Protein AF-A0A3N5ESP2-F1 (afdb_monomer_lite)

Sequence (82 aa):
APRALVTIVSPGEATRTAEELRRGGKRVVLLGDQEVAARELYASLRRADESGAEVIVVPLPDETGLGLAVADRLRKAAGKRA

Foldseek 3Di:
DAPAQEDEDALVCQVVVQVVVVVVVFQEAEDHDPCCDLVNVVVVSVVCSVVVGNYYYYHQHDCPDPSVVSNVVSCVVNPPDD

Secondary structure (DSSP, 8-state):
--SSEEEEE-HHHHHHHHHHHHHTT--EEEPPSS---HHHHHHHHHHHHHTT-SEEEEEPPPSSTHHHHHHHHHHHHHT---

Structure (mmCIF, N/CA/C/O backbone):
data_AF-A0A3N5ESP2-F1
#
_entry.id   AF-A0A3N5ESP2-F1
#
loop_
_atom_site.group_PDB
_atom_site.id
_atom_site.type_symbol
_atom_site.label_atom_id
_atom_site.label_alt_id
_atom_site.label_comp_id
_atom_site.label_asym_id
_atom_site.label_entity_id
_atom_site.label_seq_id
_atom_site.pdbx_PDB_ins_code
_atom_site.Cartn_x
_atom_site.Cartn_y
_atom_site.Cartn_z
_atom_site.occupancy
_atom_site.B_iso_or_equiv
_atom_site.auth_seq_id
_atom_site.auth_comp_id
_atom_site.auth_asym_id
_atom_site.auth_atom_id
_atom_site.pdbx_PDB_model_num
ATOM 1 N N . ALA A 1 1 ? -14.897 3.273 -7.642 1.00 57.88 1 ALA A N 1
ATOM 2 C CA . ALA A 1 1 ? -13.697 3.814 -6.973 1.00 57.88 1 ALA A CA 1
ATOM 3 C C . ALA A 1 1 ? -13.443 2.952 -5.745 1.00 57.88 1 ALA A C 1
ATOM 5 O O . ALA A 1 1 ? -14.437 2.431 -5.237 1.00 57.88 1 ALA A O 1
ATOM 6 N N . PRO A 1 2 ? -12.184 2.739 -5.336 1.00 62.88 2 PRO A N 1
ATOM 7 C CA . PRO A 1 2 ? -11.898 1.954 -4.144 1.00 62.88 2 PRO A CA 1
ATOM 8 C C . PRO A 1 2 ? -12.625 2.517 -2.922 1.00 62.88 2 PRO A C 1
ATOM 10 O O . PRO A 1 2 ? -12.846 3.728 -2.842 1.00 62.88 2 PRO A O 1
ATOM 13 N N . ARG A 1 3 ? -13.069 1.631 -2.025 1.00 75.75 3 ARG A N 1
ATOM 14 C CA . ARG A 1 3 ? -13.707 2.024 -0.756 1.00 75.75 3 ARG A CA 1
ATOM 15 C C . ARG A 1 3 ? -12.649 2.359 0.289 1.00 75.75 3 ARG A C 1
ATOM 17 O O . ARG A 1 3 ? -12.882 3.221 1.132 1.00 75.75 3 ARG A O 1
ATOM 24 N N . ALA A 1 4 ? -11.500 1.696 0.212 1.00 79.00 4 ALA A N 1
ATOM 25 C CA . ALA A 1 4 ? -10.348 1.983 1.040 1.00 79.00 4 ALA A CA 1
ATOM 26 C C . ALA A 1 4 ? -9.682 3.311 0.648 1.00 79.00 4 ALA A C 1
ATOM 28 O O . ALA A 1 4 ? -9.670 3.718 -0.518 1.00 79.00 4 ALA A O 1
ATOM 29 N N . LEU A 1 5 ? -9.050 3.959 1.626 1.00 83.19 5 LEU A N 1
ATOM 30 C CA . LEU A 1 5 ? -8.131 5.060 1.368 1.00 83.19 5 LEU A CA 1
ATOM 31 C C . LEU A 1 5 ? -6.904 4.541 0.627 1.00 83.19 5 LEU A C 1
ATOM 33 O O . LEU A 1 5 ? -6.153 3.752 1.183 1.00 83.19 5 LEU A O 1
ATOM 37 N N . VAL A 1 6 ? -6.635 5.049 -0.567 1.00 83.12 6 VAL A N 1
ATOM 38 C CA . VAL A 1 6 ? -5.362 4.794 -1.245 1.00 83.12 6 VAL A CA 1
ATOM 39 C C . VAL A 1 6 ? -4.347 5.872 -0.863 1.00 83.12 6 VAL A C 1
ATOM 41 O O . VAL A 1 6 ? -4.580 7.051 -1.114 1.00 83.12 6 VAL A O 1
ATOM 44 N N . THR A 1 7 ? -3.223 5.471 -0.273 1.00 82.44 7 THR A N 1
ATOM 45 C CA . THR A 1 7 ? -2.081 6.343 0.037 1.00 82.44 7 THR A CA 1
ATOM 46 C C . THR A 1 7 ? -0.893 5.912 -0.814 1.00 82.44 7 THR A C 1
ATOM 48 O O . THR A 1 7 ? -0.525 4.739 -0.818 1.00 82.44 7 THR A O 1
ATOM 51 N N . ILE A 1 8 ? -0.302 6.867 -1.532 1.00 81.81 8 ILE A N 1
ATOM 52 C CA . ILE A 1 8 ? 0.893 6.648 -2.350 1.00 81.81 8 ILE A CA 1
ATOM 53 C C . ILE A 1 8 ? 2.098 7.164 -1.568 1.00 81.81 8 ILE A C 1
ATOM 55 O O . ILE A 1 8 ? 2.051 8.285 -1.063 1.00 81.81 8 ILE A O 1
ATOM 59 N N . VAL A 1 9 ? 3.150 6.359 -1.462 1.00 84.56 9 VAL A N 1
ATOM 60 C CA . VAL A 1 9 ? 4.378 6.676 -0.710 1.00 84.56 9 VAL A CA 1
ATOM 61 C C . VAL A 1 9 ? 5.611 6.225 -1.479 1.00 84.56 9 VAL A C 1
ATOM 63 O O . VAL A 1 9 ? 5.501 5.452 -2.425 1.00 84.56 9 VAL A O 1
ATOM 66 N N . SER A 1 10 ? 6.793 6.693 -1.092 1.00 82.06 10 SER A N 1
ATOM 67 C CA . SER A 1 10 ? 8.049 6.227 -1.686 1.00 82.06 10 SER A CA 1
ATOM 68 C C . SER A 1 10 ? 8.258 4.727 -1.402 1.00 82.06 10 SER A C 1
ATOM 70 O O . SER A 1 10 ? 7.886 4.277 -0.313 1.00 82.06 10 SER A O 1
ATOM 72 N N . PRO A 1 11 ? 8.888 3.941 -2.300 1.00 79.19 11 PRO A N 1
ATOM 73 C CA . PRO A 1 11 ? 9.152 2.514 -2.068 1.00 79.19 11 PRO A CA 1
ATOM 74 C C . PRO A 1 11 ? 9.817 2.211 -0.716 1.00 79.19 11 PRO A C 1
ATOM 76 O O . PRO A 1 11 ? 9.342 1.363 0.037 1.00 79.19 11 PRO A O 1
ATOM 79 N N . GLY A 1 12 ? 10.833 2.996 -0.336 1.00 82.38 12 GLY A N 1
ATOM 80 C CA . GLY A 1 12 ? 11.520 2.859 0.955 1.00 82.38 12 GLY A CA 1
ATOM 81 C C . GLY A 1 12 ? 10.675 3.214 2.188 1.00 82.38 12 GLY A C 1
ATOM 82 O O . GLY A 1 12 ? 11.032 2.848 3.305 1.00 82.38 12 GLY A O 1
ATOM 83 N N . GLU A 1 13 ? 9.547 3.902 2.011 1.00 86.38 13 GLU A N 1
ATOM 84 C CA . GLU A 1 13 ? 8.650 4.316 3.098 1.00 86.38 13 GLU A CA 1
ATOM 85 C C . GLU A 1 13 ? 7.414 3.415 3.216 1.00 86.38 13 GLU A C 1
ATOM 87 O O . GLU A 1 13 ? 6.760 3.399 4.258 1.00 86.38 13 GLU A O 1
ATOM 92 N N . ALA A 1 14 ? 7.106 2.621 2.185 1.00 86.56 14 ALA A N 1
ATOM 93 C CA . ALA A 1 14 ? 5.849 1.887 2.077 1.00 86.56 14 ALA A CA 1
ATOM 94 C C . ALA A 1 14 ? 5.606 0.909 3.231 1.00 86.56 14 ALA A C 1
ATOM 96 O O . ALA A 1 14 ? 4.529 0.908 3.837 1.00 86.56 14 ALA A O 1
ATOM 97 N N . THR A 1 15 ? 6.630 0.138 3.597 1.00 88.44 15 THR A N 1
ATOM 98 C CA . THR A 1 15 ? 6.574 -0.776 4.743 1.00 88.44 15 THR A CA 1
ATOM 99 C C . THR A 1 15 ? 6.351 -0.017 6.047 1.00 88.44 15 THR A C 1
ATOM 101 O O . THR A 1 15 ? 5.434 -0.345 6.801 1.00 88.44 15 THR A O 1
ATOM 104 N N . ARG A 1 16 ? 7.126 1.049 6.281 1.00 90.50 16 ARG A N 1
ATOM 105 C CA . ARG A 1 16 ? 7.041 1.859 7.501 1.00 90.50 16 ARG A CA 1
ATOM 106 C C . ARG A 1 16 ? 5.654 2.480 7.669 1.00 90.50 16 ARG A C 1
ATOM 108 O O . ARG A 1 16 ? 5.050 2.356 8.733 1.00 90.50 16 ARG A O 1
ATOM 115 N N . THR A 1 17 ? 5.126 3.109 6.620 1.00 89.25 17 THR A N 1
ATOM 116 C CA . THR A 1 17 ? 3.792 3.722 6.647 1.00 89.25 17 THR A CA 1
ATOM 117 C C . THR A 1 17 ? 2.704 2.679 6.893 1.00 89.25 17 THR A C 1
ATOM 119 O O . THR A 1 17 ? 1.785 2.915 7.680 1.00 89.25 17 THR A O 1
ATOM 122 N N . ALA A 1 18 ? 2.802 1.504 6.261 1.00 89.94 18 ALA A N 1
ATOM 123 C CA . ALA A 1 18 ? 1.835 0.434 6.478 1.00 89.94 18 ALA A CA 1
ATOM 124 C C . ALA A 1 18 ? 1.835 -0.052 7.937 1.00 89.94 18 ALA A C 1
ATOM 126 O O . ALA A 1 18 ? 0.767 -0.2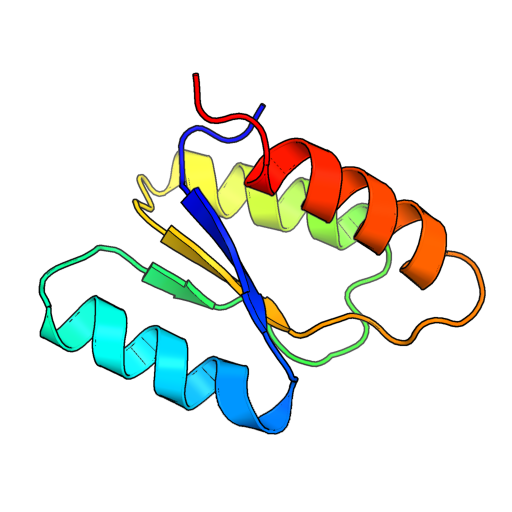45 8.520 1.00 89.94 18 ALA A O 1
ATOM 127 N N . GLU A 1 19 ? 3.008 -0.210 8.548 1.00 92.81 19 GLU A N 1
ATOM 128 C CA . GLU A 1 19 ? 3.136 -0.597 9.956 1.00 92.81 19 GLU A CA 1
ATOM 129 C C . GLU A 1 19 ? 2.629 0.475 10.923 1.00 92.81 19 GLU A C 1
ATOM 131 O O . GLU A 1 19 ? 1.950 0.153 11.897 1.00 92.81 19 GLU A O 1
ATOM 136 N N . GLU A 1 20 ? 2.915 1.752 10.667 1.00 93.25 20 GLU A N 1
ATOM 137 C CA . GLU A 1 20 ? 2.391 2.873 11.458 1.00 93.25 20 GLU A CA 1
ATOM 138 C C . GLU A 1 20 ? 0.857 2.894 11.464 1.00 93.25 20 GLU A C 1
ATOM 140 O O . GLU A 1 20 ? 0.234 2.967 12.525 1.00 93.25 20 GLU A O 1
ATOM 145 N N . LEU A 1 21 ? 0.234 2.735 10.296 1.00 91.94 21 LEU A N 1
ATOM 146 C CA . LEU A 1 21 ? -1.222 2.699 10.170 1.00 91.94 21 LEU A CA 1
ATOM 147 C C . LEU A 1 21 ? -1.841 1.464 10.849 1.00 91.94 21 LEU A C 1
ATOM 149 O O . LEU A 1 21 ? -2.885 1.584 11.494 1.00 91.94 21 LEU A O 1
ATOM 153 N N . ARG A 1 22 ? -1.190 0.296 10.753 1.00 93.06 22 ARG A N 1
ATOM 154 C CA . ARG A 1 22 ? -1.619 -0.930 11.454 1.00 93.06 22 ARG A CA 1
ATOM 155 C C . ARG A 1 22 ? -1.521 -0.783 12.967 1.00 93.06 22 ARG A C 1
ATOM 157 O O . ARG A 1 22 ? -2.444 -1.182 13.669 1.00 93.06 22 ARG A O 1
ATOM 164 N N . ARG A 1 23 ? -0.446 -0.167 13.473 1.00 93.31 23 ARG A N 1
ATOM 165 C CA . ARG A 1 23 ? -0.298 0.154 14.905 1.00 93.31 23 ARG A CA 1
ATOM 166 C C . ARG A 1 23 ? -1.385 1.107 15.398 1.00 93.31 23 ARG A C 1
ATOM 168 O O . ARG A 1 23 ? -1.811 0.992 16.540 1.00 93.31 23 ARG A O 1
ATOM 175 N N . GLY A 1 24 ? -1.881 1.986 14.530 1.00 92.69 24 GLY A N 1
ATOM 176 C CA . GLY A 1 24 ? -3.063 2.814 14.784 1.00 92.69 24 GLY A CA 1
ATOM 177 C C . GLY A 1 24 ? -4.406 2.069 14.722 1.00 92.69 24 GLY A C 1
ATOM 178 O O . GLY A 1 24 ? -5.447 2.719 14.761 1.00 92.69 24 GLY A O 1
ATOM 179 N N . GLY A 1 25 ? -4.408 0.738 14.581 1.00 92.00 25 GLY A N 1
ATOM 180 C CA . GLY A 1 25 ? -5.610 -0.102 14.562 1.00 92.00 25 GLY A CA 1
ATOM 181 C C . GLY A 1 25 ? -6.321 -0.196 13.209 1.00 92.00 25 GLY A C 1
ATOM 182 O O . GLY A 1 25 ? -7.389 -0.798 13.131 1.00 92.00 25 GLY A O 1
ATOM 183 N N . LYS A 1 26 ? -5.761 0.376 12.134 1.00 91.75 26 LYS A N 1
ATOM 184 C CA . LYS A 1 26 ? -6.375 0.324 10.799 1.00 91.75 26 LYS A CA 1
ATOM 185 C C . LYS A 1 26 ? -6.082 -1.005 10.109 1.00 91.75 26 LYS A C 1
ATOM 187 O O . LYS A 1 26 ? -4.971 -1.533 10.194 1.00 91.75 26 LYS A O 1
ATOM 192 N N . ARG A 1 27 ? -7.038 -1.505 9.322 1.00 91.19 27 ARG A N 1
ATOM 193 C CA . ARG A 1 27 ? -6.781 -2.604 8.375 1.00 91.19 27 ARG A CA 1
ATOM 194 C C . ARG A 1 27 ? -6.054 -2.079 7.141 1.00 91.19 27 ARG A C 1
ATOM 196 O O . ARG A 1 27 ? -6.644 -1.369 6.325 1.00 91.19 27 ARG A O 1
ATOM 203 N N . VAL A 1 28 ? -4.775 -2.430 7.012 1.00 91.12 28 VAL A N 1
ATOM 204 C CA . VAL A 1 28 ? -3.896 -1.910 5.954 1.00 91.12 28 VAL A CA 1
ATOM 205 C C . VAL A 1 28 ? -3.396 -3.017 5.044 1.00 91.12 28 VAL A C 1
ATOM 207 O O . VAL A 1 28 ? -2.800 -3.993 5.513 1.00 91.12 28 VAL A O 1
ATOM 210 N N . VAL A 1 29 ? -3.550 -2.808 3.740 1.00 89.38 29 VAL A N 1
ATOM 211 C CA . VAL A 1 29 ? -2.940 -3.634 2.695 1.00 89.38 29 VAL A CA 1
ATOM 212 C C . VAL A 1 29 ? -1.776 -2.865 2.081 1.00 89.38 29 VAL A C 1
ATOM 214 O O . VAL A 1 29 ? -1.937 -1.722 1.668 1.00 89.38 29 VAL A O 1
ATOM 217 N N . LEU A 1 30 ? -0.603 -3.493 2.036 1.00 87.44 30 LEU A N 1
ATOM 218 C CA . LEU A 1 30 ? 0.570 -2.980 1.333 1.00 87.44 30 LEU A CA 1
ATOM 219 C C . LEU A 1 30 ? 0.656 -3.700 -0.012 1.00 87.44 30 LEU A C 1
ATOM 221 O O . LEU A 1 30 ? 0.734 -4.928 -0.035 1.00 87.44 30 LEU A O 1
ATOM 225 N N . LEU A 1 31 ? 0.622 -2.954 -1.113 1.00 83.06 31 LEU A N 1
ATOM 226 C CA . LEU A 1 31 ? 0.898 -3.506 -2.439 1.00 83.06 31 LEU A CA 1
ATOM 227 C C . LEU A 1 31 ? 2.412 -3.441 -2.671 1.00 83.06 31 LEU A C 1
ATOM 229 O O . LEU A 1 31 ? 3.011 -2.395 -2.468 1.00 83.06 31 LEU A O 1
ATOM 233 N N . GLY A 1 32 ? 3.041 -4.579 -2.967 1.00 68.56 32 GLY A N 1
ATOM 234 C CA . GLY A 1 32 ? 4.500 -4.734 -2.943 1.00 68.56 32 GLY A CA 1
ATOM 235 C C . GLY A 1 32 ? 5.242 -4.168 -4.159 1.00 68.56 32 GLY A C 1
ATOM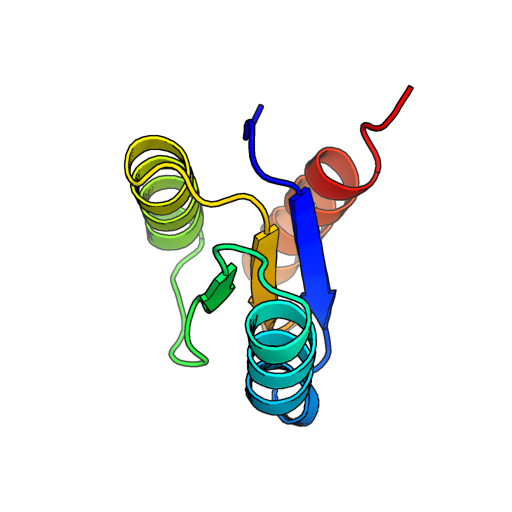 236 O O . GLY A 1 32 ? 4.670 -4.002 -5.230 1.00 68.56 32 GLY A O 1
ATOM 237 N N . ASP A 1 33 ? 6.540 -3.945 -3.941 1.00 53.16 33 ASP A N 1
ATOM 238 C CA . ASP A 1 33 ? 7.568 -3.282 -4.770 1.00 53.16 33 ASP A CA 1
ATOM 239 C C . ASP A 1 33 ? 7.947 -4.002 -6.083 1.00 53.16 33 ASP A C 1
ATOM 241 O O . ASP A 1 33 ? 8.741 -3.514 -6.879 1.00 53.16 33 ASP A O 1
ATOM 245 N N . GLN A 1 34 ? 7.403 -5.194 -6.335 1.00 48.66 34 GLN A N 1
ATOM 246 C CA . GLN A 1 34 ? 7.675 -5.903 -7.582 1.00 48.66 34 GLN A CA 1
ATOM 247 C C . GLN A 1 34 ? 6.720 -5.415 -8.648 1.00 48.66 34 GLN A C 1
ATOM 249 O O . GLN A 1 34 ? 5.550 -5.775 -8.562 1.00 48.66 34 GLN A O 1
ATOM 254 N N . GLU A 1 35 ? 7.233 -4.624 -9.600 1.00 51.06 35 GLU A N 1
ATOM 255 C CA . GLU A 1 35 ? 6.673 -4.326 -10.929 1.00 51.06 35 GLU A CA 1
ATOM 256 C C . GLU A 1 35 ? 5.242 -4.831 -11.102 1.00 51.06 35 GLU A C 1
ATOM 258 O O . GLU A 1 35 ? 4.953 -5.763 -11.859 1.00 51.06 35 GLU A O 1
ATOM 263 N N . VAL A 1 36 ? 4.314 -4.238 -10.351 1.00 53.84 36 VAL A N 1
ATOM 264 C CA . VAL A 1 36 ? 2.921 -4.612 -10.482 1.00 53.84 36 VAL A CA 1
ATOM 265 C C . VAL A 1 36 ? 2.521 -3.957 -11.783 1.00 53.84 36 VAL A C 1
ATOM 267 O O . VAL A 1 36 ? 2.204 -2.766 -11.821 1.00 53.84 36 VAL A O 1
ATOM 270 N N . ALA A 1 37 ? 2.616 -4.725 -12.871 1.00 55.97 37 ALA A N 1
ATOM 271 C CA . ALA A 1 37 ? 2.203 -4.289 -14.187 1.00 55.97 37 ALA A CA 1
ATOM 272 C C . ALA A 1 37 ? 0.855 -3.581 -14.033 1.00 55.97 37 ALA A C 1
ATOM 274 O O . ALA A 1 37 ? -0.014 -4.057 -13.304 1.00 55.97 37 ALA A O 1
ATOM 275 N N . ALA A 1 38 ? 0.670 -2.442 -14.699 1.00 59.19 38 ALA A N 1
ATOM 276 C CA . ALA A 1 38 ? -0.502 -1.575 -14.548 1.00 59.19 38 ALA A CA 1
ATOM 277 C C . ALA A 1 38 ? -1.855 -2.320 -14.447 1.00 59.19 38 ALA A C 1
ATOM 279 O O . ALA A 1 38 ? -2.762 -1.881 -13.740 1.00 59.19 38 ALA A O 1
ATOM 280 N N . ARG A 1 39 ? -1.989 -3.459 -15.147 1.00 59.78 39 ARG A N 1
ATOM 281 C CA . ARG A 1 39 ? -3.153 -4.361 -15.087 1.00 59.78 39 ARG A CA 1
ATOM 282 C C . ARG A 1 39 ? -3.323 -5.068 -13.738 1.00 59.78 39 ARG A C 1
ATOM 284 O O . ARG A 1 39 ? -4.440 -5.098 -13.225 1.00 59.78 39 ARG A O 1
ATOM 291 N N . GLU A 1 40 ? -2.249 -5.586 -13.153 1.00 69.56 40 GLU A N 1
ATOM 292 C CA . GLU A 1 40 ? -2.266 -6.240 -11.841 1.00 69.56 40 GLU A CA 1
ATOM 293 C C . GLU A 1 40 ? -2.537 -5.254 -10.705 1.00 69.56 40 GLU A C 1
ATOM 295 O O . GLU A 1 40 ? -3.074 -5.648 -9.666 1.00 69.56 40 GLU A O 1
ATOM 300 N N . LEU A 1 41 ? -2.255 -3.961 -10.900 1.00 73.25 41 LEU A N 1
ATOM 301 C CA . LEU A 1 41 ? -2.494 -2.976 -9.853 1.00 73.25 41 LEU A CA 1
ATOM 302 C C . LEU A 1 41 ? -3.988 -2.77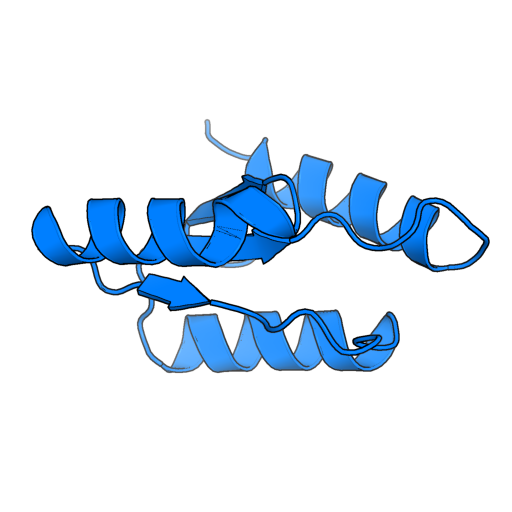0 -9.609 1.00 73.25 41 LEU A C 1
ATOM 304 O O . LEU A 1 41 ? -4.428 -2.798 -8.465 1.00 73.25 41 LEU A O 1
ATOM 308 N N . TYR A 1 42 ? -4.801 -2.653 -10.663 1.00 73.75 42 TYR A N 1
ATOM 309 C CA . TYR A 1 42 ? -6.258 -2.544 -10.504 1.00 73.75 42 TYR A CA 1
ATOM 310 C C . TYR A 1 42 ? -6.884 -3.802 -9.907 1.00 73.75 42 TYR A C 1
ATOM 312 O O . TYR A 1 42 ? -7.807 -3.697 -9.096 1.00 73.75 42 TYR A O 1
ATOM 320 N N . ALA A 1 43 ? -6.391 -4.980 -10.294 1.00 78.12 43 ALA A N 1
ATOM 321 C CA . ALA A 1 43 ? -6.836 -6.236 -9.705 1.00 78.12 43 ALA A CA 1
ATOM 322 C C . ALA A 1 43 ? -6.483 -6.286 -8.211 1.00 78.12 43 ALA A C 1
ATOM 324 O O . ALA A 1 43 ? -7.323 -6.631 -7.386 1.00 78.12 43 ALA A O 1
ATOM 325 N N . SER A 1 44 ? -5.273 -5.860 -7.850 1.00 80.69 44 SER A N 1
ATOM 326 C CA . SER A 1 44 ? -4.803 -5.820 -6.464 1.00 80.69 44 SER A CA 1
ATOM 327 C C . SER A 1 44 ? -5.549 -4.798 -5.608 1.00 80.69 44 SER A C 1
ATOM 329 O O . SER A 1 44 ? -5.918 -5.121 -4.484 1.00 80.69 44 SER A O 1
ATOM 331 N N . LEU A 1 45 ? -5.861 -3.614 -6.147 1.00 79.81 45 LEU A N 1
ATOM 332 C CA . LEU A 1 45 ? -6.718 -2.630 -5.477 1.00 79.81 45 LEU A CA 1
ATOM 333 C C . LEU A 1 45 ? -8.108 -3.206 -5.189 1.00 79.81 45 LEU A C 1
ATOM 335 O O . LEU A 1 45 ? -8.596 -3.096 -4.070 1.00 79.81 45 LEU A O 1
ATOM 339 N N . ARG A 1 46 ? -8.723 -3.870 -6.179 1.00 80.69 46 ARG A N 1
ATOM 340 C CA . ARG A 1 46 ? -10.045 -4.486 -6.014 1.00 80.69 46 ARG A CA 1
ATOM 341 C C . ARG A 1 46 ? -10.025 -5.610 -4.978 1.00 80.69 46 ARG A C 1
ATOM 343 O O . ARG A 1 46 ? -10.894 -5.640 -4.117 1.00 80.69 46 ARG A O 1
ATOM 350 N N . ARG A 1 47 ? -9.014 -6.484 -5.018 1.00 81.56 47 ARG A N 1
ATOM 351 C CA . ARG A 1 47 ? -8.818 -7.541 -4.011 1.00 81.56 47 ARG A CA 1
ATOM 352 C C . ARG A 1 47 ? -8.646 -6.954 -2.608 1.00 81.56 47 ARG A C 1
ATOM 354 O O . ARG A 1 47 ? -9.221 -7.462 -1.650 1.00 81.56 47 ARG A O 1
ATOM 361 N N . ALA A 1 48 ? -7.889 -5.864 -2.485 1.00 82.00 48 ALA A N 1
ATOM 362 C CA . ALA A 1 48 ? -7.702 -5.176 -1.215 1.00 82.00 48 ALA A CA 1
ATOM 363 C C . ALA A 1 48 ? -9.019 -4.568 -0.695 1.00 82.00 48 ALA A C 1
ATOM 365 O O . ALA A 1 48 ? -9.349 -4.752 0.477 1.00 82.00 48 ALA A O 1
ATOM 366 N N . ASP A 1 49 ? -9.817 -3.931 -1.555 1.00 79.75 49 ASP A N 1
ATOM 367 C CA . ASP A 1 49 ? -11.155 -3.448 -1.187 1.00 79.75 49 ASP A CA 1
ATOM 368 C C . ASP A 1 49 ? -12.093 -4.584 -0.754 1.00 79.75 49 ASP A C 1
ATOM 370 O O . ASP A 1 49 ? -12.807 -4.455 0.240 1.00 79.75 49 ASP A O 1
ATOM 374 N N . GLU A 1 50 ? -12.101 -5.697 -1.490 1.00 83.81 50 GLU A N 1
ATOM 375 C CA . GLU A 1 50 ? -12.935 -6.869 -1.193 1.00 83.81 50 GLU A CA 1
ATOM 376 C C . GLU A 1 50 ? -12.545 -7.526 0.137 1.00 83.81 50 GLU A C 1
ATOM 378 O O . GLU A 1 50 ? -13.409 -8.045 0.840 1.00 83.81 50 GLU A O 1
ATOM 383 N N . SER A 1 51 ? -11.275 -7.421 0.538 1.00 84.06 51 SER A N 1
ATOM 384 C CA . SER A 1 51 ? -10.792 -7.879 1.848 1.00 84.06 51 SER A CA 1
ATOM 385 C C . SER A 1 51 ? -11.203 -6.978 3.025 1.00 84.06 51 SER A C 1
ATOM 387 O O . SER A 1 51 ? -10.906 -7.286 4.179 1.00 84.06 51 SER A O 1
ATOM 389 N N . GLY A 1 52 ? -11.884 -5.856 2.759 1.00 86.00 52 GLY A N 1
ATOM 390 C CA . GLY A 1 52 ? -12.327 -4.912 3.785 1.00 86.00 52 GLY A CA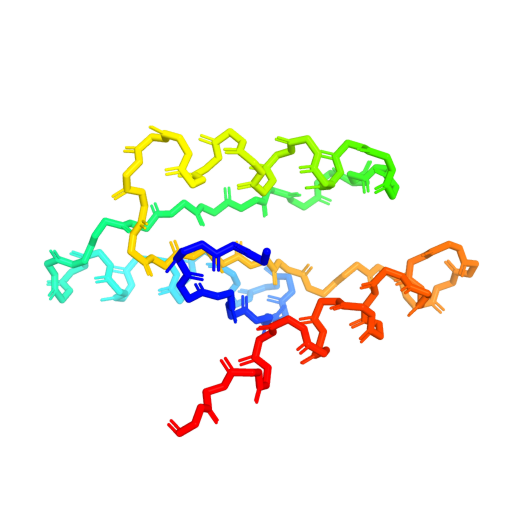 1
ATOM 391 C C . GLY A 1 52 ? -11.212 -4.009 4.317 1.00 86.00 52 GLY A C 1
ATOM 392 O O . GLY A 1 52 ? -11.303 -3.539 5.459 1.00 86.00 52 GLY A O 1
ATOM 393 N N . ALA A 1 53 ? -10.165 -3.780 3.518 1.00 86.94 53 ALA A N 1
ATOM 394 C CA . ALA A 1 53 ? -9.098 -2.841 3.839 1.00 86.94 53 ALA A CA 1
ATOM 395 C C . ALA A 1 53 ? -9.653 -1.427 4.068 1.00 86.94 53 ALA A C 1
ATOM 397 O O . ALA A 1 53 ? -10.539 -0.958 3.358 1.00 86.94 53 ALA A O 1
ATOM 398 N N . GLU A 1 54 ? -9.111 -0.734 5.064 1.00 87.12 54 GLU A N 1
ATOM 399 C CA . GLU A 1 54 ? -9.413 0.676 5.321 1.00 87.12 54 GLU A CA 1
ATOM 400 C C . GLU A 1 54 ? -8.406 1.589 4.629 1.00 87.12 54 GLU A C 1
ATOM 402 O O . GLU A 1 54 ? -8.759 2.685 4.192 1.00 87.12 54 GLU A O 1
ATOM 407 N N . VAL A 1 55 ? -7.153 1.133 4.525 1.00 88.69 55 VAL A N 1
ATOM 408 C CA . VAL A 1 55 ? -6.079 1.840 3.828 1.00 88.69 55 VAL A CA 1
ATOM 409 C C . VAL A 1 55 ? -5.309 0.874 2.932 1.00 88.69 55 VAL A C 1
ATOM 411 O O . VAL A 1 55 ? -4.941 -0.222 3.350 1.00 88.69 55 VAL A O 1
ATOM 414 N N . ILE A 1 56 ? -5.038 1.297 1.705 1.00 88.06 56 ILE A N 1
ATOM 415 C CA . ILE A 1 56 ? -4.157 0.622 0.761 1.00 88.06 56 ILE A CA 1
ATOM 416 C C . ILE A 1 56 ? -2.937 1.515 0.571 1.00 88.06 56 ILE A C 1
ATOM 418 O O . ILE A 1 56 ? -3.050 2.630 0.061 1.00 88.06 56 ILE A O 1
ATOM 422 N N . VAL A 1 57 ? -1.778 1.031 1.003 1.00 88.12 57 VAL A N 1
ATOM 423 C CA . VAL A 1 57 ? -0.492 1.698 0.802 1.00 88.12 57 VAL A CA 1
ATOM 424 C C . VAL A 1 57 ? 0.115 1.170 -0.489 1.00 88.12 57 VAL A C 1
ATOM 426 O O . VAL A 1 57 ? 0.268 -0.042 -0.658 1.00 88.12 57 VAL A O 1
ATOM 429 N N . VAL A 1 58 ? 0.431 2.083 -1.402 1.00 84.12 58 VAL A N 1
ATOM 430 C CA . VAL A 1 58 ? 0.999 1.773 -2.714 1.00 84.12 58 VAL A CA 1
ATOM 431 C C . VAL A 1 58 ? 2.342 2.498 -2.842 1.00 84.12 58 VAL A C 1
ATOM 433 O O . VAL A 1 58 ? 2.355 3.730 -2.779 1.00 84.12 58 VAL A O 1
ATOM 436 N N . PRO A 1 59 ? 3.470 1.785 -2.995 1.00 81.06 59 PRO A N 1
ATOM 437 C CA . PRO A 1 59 ? 4.733 2.411 -3.347 1.00 81.06 59 PRO A CA 1
ATOM 438 C C . PRO A 1 59 ? 4.597 3.065 -4.725 1.00 81.06 59 PRO A C 1
ATOM 440 O O . PRO A 1 59 ? 3.922 2.528 -5.607 1.00 81.06 59 PRO A O 1
ATOM 443 N N . LEU A 1 60 ? 5.183 4.249 -4.898 1.00 74.25 60 LEU A N 1
ATOM 444 C CA . LEU A 1 60 ? 5.156 4.968 -6.165 1.00 74.25 60 LEU A CA 1
ATOM 445 C C . LEU A 1 60 ? 5.760 4.057 -7.249 1.00 74.25 60 LEU A C 1
ATOM 447 O O . LEU A 1 60 ? 6.930 3.694 -7.123 1.00 74.25 60 LEU A O 1
ATOM 451 N N . PRO A 1 61 ? 4.985 3.659 -8.276 1.00 67.50 61 PRO A N 1
ATOM 452 C CA . PRO A 1 61 ? 5.539 2.883 -9.372 1.00 67.50 61 PRO A CA 1
ATOM 453 C C . PRO A 1 61 ? 6.527 3.752 -10.153 1.00 67.50 61 PRO A C 1
ATOM 455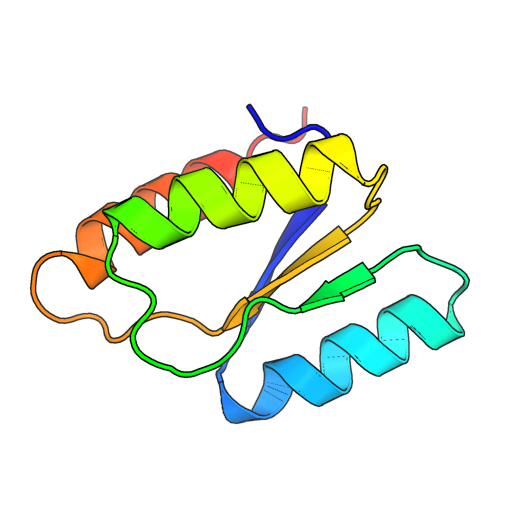 O O . PRO A 1 61 ? 6.339 4.968 -10.235 1.00 67.50 61 PRO A O 1
ATOM 458 N N . ASP A 1 62 ? 7.540 3.122 -10.749 1.00 61.81 62 ASP A N 1
ATOM 459 C CA . ASP A 1 62 ? 8.522 3.803 -11.594 1.00 61.81 62 ASP A CA 1
ATOM 460 C C . ASP A 1 62 ? 7.828 4.714 -12.624 1.00 61.81 62 ASP A C 1
ATOM 462 O O . ASP A 1 62 ? 6.885 4.305 -13.310 1.00 61.81 62 ASP A O 1
ATOM 466 N N . GLU A 1 63 ? 8.272 5.969 -12.739 1.00 58.41 63 GLU A N 1
ATOM 467 C CA . GLU A 1 63 ? 7.592 7.010 -13.533 1.00 58.41 63 GLU A CA 1
ATOM 468 C C . GLU A 1 63 ? 7.791 6.852 -15.055 1.00 58.41 63 GLU A C 1
ATOM 470 O O . GLU A 1 63 ? 7.515 7.766 -15.835 1.00 58.41 63 GLU A O 1
ATOM 475 N N . THR A 1 64 ? 8.234 5.681 -15.514 1.00 52.34 64 THR A N 1
ATOM 476 C CA . THR A 1 64 ? 8.464 5.394 -16.932 1.00 52.34 64 THR A CA 1
ATOM 477 C C . THR A 1 64 ? 7.291 4.618 -17.552 1.00 52.34 64 THR A C 1
ATOM 479 O O . THR A 1 64 ? 6.728 3.679 -16.985 1.00 52.34 64 THR A O 1
ATOM 482 N N . GLY A 1 65 ? 6.863 5.039 -18.748 1.00 58.59 65 GLY A N 1
ATOM 483 C CA . GLY A 1 65 ? 5.828 4.353 -19.531 1.00 58.59 65 GLY A CA 1
ATOM 484 C C . GLY A 1 65 ? 4.455 4.261 -18.842 1.00 58.59 65 GLY A C 1
ATOM 485 O O . GLY A 1 65 ? 3.828 5.267 -18.512 1.00 58.59 65 GLY A O 1
ATOM 486 N N . LEU A 1 66 ? 3.949 3.035 -18.666 1.00 57.47 66 LEU A N 1
ATOM 487 C CA . LEU A 1 66 ? 2.631 2.744 -18.081 1.00 57.47 66 LEU A CA 1
ATOM 488 C C . LEU A 1 66 ? 2.515 3.141 -16.597 1.00 57.47 66 LEU A C 1
ATOM 490 O O . LEU A 1 66 ? 1.400 3.403 -16.138 1.00 57.47 66 LEU A O 1
ATOM 494 N N . GLY A 1 67 ? 3.634 3.224 -15.867 1.00 57.56 67 GLY A N 1
ATOM 495 C CA . GLY A 1 67 ? 3.662 3.597 -14.449 1.00 57.56 67 GLY A CA 1
ATOM 496 C C . GLY A 1 67 ? 3.142 5.013 -14.188 1.00 57.56 67 GLY A C 1
ATOM 497 O O . GLY A 1 67 ? 2.370 5.220 -13.253 1.00 57.56 67 GLY A O 1
ATOM 498 N N . LEU A 1 68 ? 3.421 5.962 -15.090 1.00 58.31 68 LEU A N 1
ATOM 499 C CA . LEU A 1 68 ? 2.962 7.352 -14.981 1.00 58.31 68 LEU A CA 1
ATOM 500 C C . LEU A 1 68 ? 1.435 7.488 -15.126 1.00 58.31 68 LEU A C 1
ATOM 502 O O . LEU A 1 68 ? 0.783 8.181 -14.343 1.00 58.31 68 LEU A O 1
ATOM 506 N N . ALA A 1 69 ? 0.836 6.789 -16.097 1.00 63.50 69 ALA A N 1
ATOM 507 C CA . ALA A 1 69 ? -0.617 6.806 -16.313 1.00 63.50 69 ALA A CA 1
ATOM 508 C C . ALA A 1 69 ? -1.383 6.153 -15.149 1.00 63.50 69 ALA A C 1
ATOM 510 O O . ALA A 1 69 ? -2.510 6.535 -14.815 1.00 63.50 69 ALA A O 1
ATOM 511 N N . VAL A 1 70 ? -0.759 5.158 -14.520 1.00 65.38 70 VAL A N 1
ATOM 512 C CA . VAL A 1 70 ? -1.270 4.505 -13.320 1.00 65.38 70 VAL A CA 1
ATOM 513 C C . VAL A 1 70 ? -1.133 5.413 -12.103 1.00 65.38 70 VAL A C 1
ATOM 515 O O . VAL A 1 70 ? -2.117 5.576 -11.385 1.00 65.38 70 VAL A O 1
ATOM 518 N N . ALA A 1 71 ? 0.018 6.061 -11.909 1.00 63.72 71 ALA A N 1
ATOM 519 C CA . ALA A 1 71 ? 0.235 7.032 -10.841 1.00 63.72 71 ALA A CA 1
ATOM 520 C C . ALA A 1 71 ? -0.764 8.199 -10.922 1.00 63.72 71 ALA A C 1
ATOM 522 O O . ALA A 1 71 ? -1.350 8.563 -9.905 1.00 63.72 71 ALA A O 1
ATOM 523 N N . ASP A 1 72 ? -1.049 8.729 -12.117 1.00 67.44 72 ASP A N 1
ATOM 524 C CA . ASP A 1 72 ? -2.058 9.782 -12.311 1.00 67.44 72 ASP A CA 1
ATOM 525 C C . ASP A 1 72 ? -3.473 9.317 -11.917 1.00 67.44 72 ASP A C 1
ATOM 527 O O . ASP A 1 72 ? -4.208 10.020 -11.216 1.00 67.44 72 ASP A O 1
ATOM 531 N N . ARG A 1 73 ? -3.859 8.089 -12.289 1.00 67.88 73 ARG A N 1
ATOM 532 C CA . ARG A 1 73 ? -5.158 7.523 -11.887 1.00 67.88 73 ARG A CA 1
ATOM 533 C C . ARG A 1 73 ? -5.231 7.177 -10.403 1.00 67.88 73 ARG A C 1
ATOM 535 O O . ARG A 1 73 ? -6.287 7.380 -9.805 1.00 67.88 73 ARG A O 1
ATOM 542 N N . LEU A 1 74 ? -4.145 6.695 -9.803 1.00 66.31 74 LEU A N 1
ATOM 543 C CA . LEU A 1 74 ? -4.059 6.481 -8.359 1.00 66.31 74 LEU A CA 1
ATOM 544 C C . LEU A 1 74 ? -4.176 7.803 -7.609 1.00 66.31 74 LEU A C 1
ATOM 546 O O . LEU A 1 74 ? -4.961 7.881 -6.673 1.00 66.31 74 LEU A O 1
ATOM 550 N N . ARG A 1 75 ? -3.468 8.854 -8.043 1.00 65.50 75 ARG A N 1
ATOM 551 C CA . ARG A 1 75 ? -3.575 10.204 -7.465 1.00 65.50 75 ARG A CA 1
ATOM 552 C C . ARG A 1 75 ? -5.014 10.718 -7.552 1.00 65.50 75 ARG A C 1
ATOM 554 O O . ARG A 1 75 ? -5.539 11.214 -6.560 1.00 65.50 75 ARG A O 1
ATOM 561 N N . LYS A 1 76 ? -5.701 10.506 -8.681 1.00 64.62 76 LYS A N 1
ATOM 562 C CA . LYS A 1 76 ? -7.138 10.817 -8.828 1.00 64.62 76 LYS A CA 1
ATOM 563 C C . LYS A 1 76 ? -8.043 9.987 -7.914 1.00 64.62 76 LYS A C 1
ATOM 565 O O . LYS A 1 76 ? -9.060 10.499 -7.455 1.00 64.62 76 LYS A O 1
ATOM 570 N N . ALA A 1 77 ? -7.710 8.724 -7.652 1.00 61.09 77 ALA A N 1
ATOM 571 C CA . ALA A 1 77 ? -8.465 7.875 -6.730 1.00 61.09 77 ALA A CA 1
ATOM 572 C C . ALA A 1 77 ? -8.215 8.248 -5.256 1.00 61.09 77 ALA A C 1
ATOM 574 O O . ALA A 1 77 ? -9.160 8.283 -4.475 1.00 61.09 77 ALA A O 1
ATOM 575 N N . ALA A 1 78 ? -6.970 8.574 -4.901 1.00 62.38 78 ALA A N 1
ATOM 576 C CA . ALA A 1 78 ? -6.532 8.982 -3.567 1.00 62.38 78 ALA A CA 1
ATOM 577 C C . ALA A 1 78 ? -7.036 10.383 -3.182 1.00 62.38 78 ALA A C 1
ATOM 579 O O . ALA A 1 78 ? -7.415 10.618 -2.037 1.00 62.38 78 ALA A O 1
ATOM 580 N N . GLY A 1 79 ? -7.081 11.303 -4.150 1.00 54.09 79 GLY A N 1
ATOM 581 C CA . GLY A 1 79 ? -7.575 12.669 -3.974 1.00 54.09 79 GLY A CA 1
ATOM 582 C C . GLY A 1 79 ? -9.099 12.791 -3.954 1.00 54.09 79 GLY A C 1
ATOM 583 O O . GLY A 1 79 ? -9.613 13.868 -3.674 1.00 54.09 79 GLY A O 1
ATOM 584 N N . LYS A 1 80 ? -9.847 11.711 -4.224 1.00 46.25 80 LYS A N 1
ATOM 585 C CA . LYS A 1 80 ? -11.313 11.734 -4.166 1.00 46.25 80 LYS A CA 1
ATOM 586 C C . LYS A 1 80 ? -11.796 11.516 -2.732 1.00 46.25 80 LYS A C 1
ATOM 588 O O . LYS A 1 80 ? -12.430 10.515 -2.413 1.00 46.25 80 LYS A O 1
ATOM 593 N N . ARG A 1 81 ? -11.500 12.487 -1.874 1.00 42.44 81 ARG A N 1
ATOM 594 C CA . ARG A 1 81 ? -12.308 12.766 -0.691 1.00 42.44 81 ARG A CA 1
ATOM 595 C C . ARG A 1 81 ? -13.077 14.052 -0.952 1.00 42.44 81 ARG A C 1
ATOM 597 O O . ARG A 1 81 ? -12.467 15.058 -1.301 1.00 42.44 81 ARG A O 1
ATOM 604 N N . ALA A 1 82 ? -14.402 13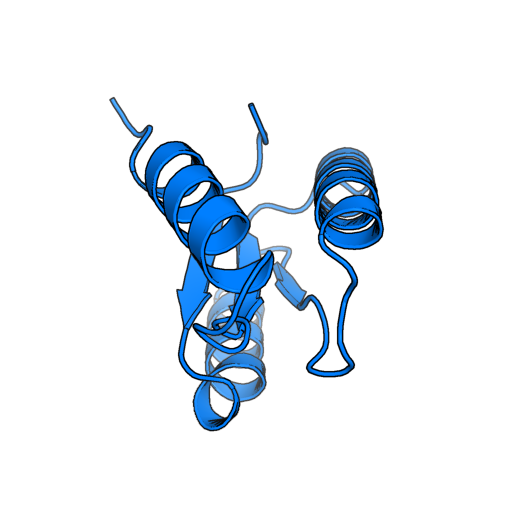.953 -0.874 1.00 35.16 82 ALA A N 1
ATOM 605 C CA . ALA A 1 82 ? -15.236 15.109 -0.576 1.00 35.16 82 ALA A CA 1
ATOM 606 C C . ALA A 1 82 ? -14.908 15.609 0.837 1.00 35.16 82 ALA A C 1
ATOM 608 O O . ALA A 1 82 ? -14.514 14.751 1.667 1.00 35.16 82 ALA A O 1
#

Radius of gyration: 11.84 Å; chains: 1; bounding box: 27×23×34 Å

pLDDT: mean 74.48, std 14.46, range [35.16, 93.31]